Protein AF-A0A2N7IJP9-F1 (afdb_monomer_lite)

pLDDT: mean 76.79, std 20.96, range [36.56, 98.5]

Sequence (162 aa):
MKQINDKPLCDNPTHANSAHARFTDVSKRSYRKGIVRAALVCSLLTSMLVHADEIPENPKEYYGVDKTSGLIMAPGWEVVNGQCNACHTSLIVAQNSGTREQWRETIQWMVDTQGLWDLSDTWDPVLDYLSTYYQDKGIDMNKYRRKPIDSALMPPTPGAHK

InterPro domains:
  IPR036909 Cytochrome c-like domain superfamily [G3DSA:1.10.760.10] (74-134)
  IPR036909 Cytochrome c-like domain superfamily [SSF46626] (75-134)

Secondary structure (DSSP, 8-state):
------------------------------TTS-HHHHHHHHHHHHHHGGG-----S-------B-TTT--B-STTHHHHHHHHTTTS-THHHHH----HHHHHHHHHHIIIII-PPP-GGGHHHHHHHHHHHS------HHHHSPPPPPGGGSPPPTT---

Foldseek 3Di:
DDDDDDDDDDDDDDDDDDDDDDDDDDDPPDPPPCPVVVVVVVVVVVVVVPPPPDPPPPPPDQFDADPQQRAGPDPLRVLLCVQPPPPHHNVVLVVAAAALVVVLVVVVCCVVPVVRPDSVPCSVSNSVRSNVPRHDPDDPCVPPPDDDDDPVPDDDDPPPPD

Organism: NCBI:txid136468

Radius of gyration: 37.05 Å; chains: 1; bounding box: 72×91×91 Å

Structure (mmCIF, N/CA/C/O backbone):
data_AF-A0A2N7IJP9-F1
#
_entry.id   AF-A0A2N7IJP9-F1
#
loop_
_atom_site.group_PDB
_atom_site.id
_atom_site.type_symbol
_atom_site.label_atom_id
_atom_site.label_alt_id
_atom_site.label_comp_id
_atom_site.label_asym_id
_atom_site.label_entity_id
_atom_site.label_seq_id
_atom_site.pdbx_PDB_ins_code
_atom_site.Cartn_x
_atom_site.Cartn_y
_atom_site.Cartn_z
_atom_site.occupancy
_atom_site.B_iso_or_equiv
_atom_site.auth_seq_id
_atom_site.auth_comp_id
_atom_site.auth_asym_id
_atom_site.auth_atom_id
_atom_site.pdbx_PDB_model_num
ATOM 1 N N . MET A 1 1 ? 35.013 -17.562 50.083 1.00 45.47 1 MET A N 1
ATOM 2 C CA . MET A 1 1 ? 33.972 -16.595 50.507 1.00 45.47 1 MET A CA 1
ATOM 3 C C . MET A 1 1 ? 32.635 -17.337 50.483 1.00 45.47 1 MET A C 1
ATOM 5 O O . MET A 1 1 ? 32.254 -17.721 49.392 1.00 45.47 1 MET A O 1
ATOM 9 N N . LYS A 1 2 ? 32.010 -17.817 51.579 1.00 39.81 2 LYS A N 1
ATOM 10 C CA . LYS A 1 2 ? 31.449 -17.113 52.769 1.00 39.81 2 LYS A CA 1
ATOM 11 C C . LYS A 1 2 ? 30.562 -15.926 52.331 1.00 39.81 2 LYS A C 1
ATOM 13 O O . LYS A 1 2 ? 31.106 -15.073 51.646 1.00 39.81 2 LYS A O 1
ATOM 18 N N . GLN A 1 3 ? 29.267 -15.783 52.655 1.00 44.34 3 GLN A N 1
ATOM 19 C CA . GLN A 1 3 ? 28.335 -16.439 53.602 1.00 44.34 3 GLN A CA 1
ATOM 20 C C . GLN A 1 3 ? 26.893 -16.342 53.028 1.00 44.34 3 GLN A C 1
ATOM 22 O O . GLN A 1 3 ? 26.593 -15.366 52.350 1.00 44.34 3 GLN A O 1
ATOM 27 N N . ILE A 1 4 ? 26.053 -17.385 53.036 1.00 50.97 4 ILE A N 1
ATOM 28 C CA . ILE A 1 4 ? 25.000 -17.727 54.028 1.00 50.97 4 ILE A CA 1
ATOM 29 C C . ILE A 1 4 ? 24.544 -16.610 54.988 1.00 50.97 4 ILE A C 1
ATOM 31 O O . ILE A 1 4 ? 25.346 -16.058 55.729 1.00 50.97 4 ILE A O 1
ATOM 35 N N . ASN A 1 5 ? 23.237 -16.329 55.004 1.00 42.78 5 ASN A N 1
ATOM 36 C CA . ASN A 1 5 ? 22.556 -15.697 56.133 1.00 42.78 5 ASN A CA 1
ATOM 37 C C . ASN A 1 5 ? 21.471 -16.652 56.624 1.00 42.78 5 ASN A C 1
ATOM 39 O O . ASN A 1 5 ? 20.524 -16.975 55.904 1.00 42.78 5 ASN A O 1
ATOM 43 N N . ASP A 1 6 ? 21.683 -17.102 57.851 1.00 45.53 6 ASP A N 1
ATOM 44 C CA . ASP A 1 6 ? 20.861 -18.016 58.617 1.00 45.53 6 ASP A CA 1
ATOM 45 C C . ASP A 1 6 ? 19.619 -17.306 59.172 1.00 45.53 6 ASP A C 1
ATOM 47 O O . ASP A 1 6 ? 19.674 -16.145 59.587 1.00 45.53 6 ASP A O 1
ATOM 51 N N . LYS A 1 7 ? 18.501 -18.030 59.274 1.00 50.25 7 LYS A N 1
ATOM 52 C CA . LYS A 1 7 ? 17.449 -17.703 60.241 1.00 50.25 7 LYS A CA 1
ATOM 53 C C . LYS A 1 7 ? 17.036 -18.987 60.969 1.00 50.25 7 LYS A C 1
ATOM 55 O O . LYS A 1 7 ? 16.777 -19.983 60.293 1.00 50.25 7 LYS A O 1
ATOM 60 N N . PRO A 1 8 ? 17.027 -19.000 62.314 1.00 52.03 8 PRO A N 1
ATOM 61 C CA . PRO A 1 8 ? 16.907 -20.231 63.078 1.00 52.03 8 PRO A CA 1
ATOM 62 C C . PRO A 1 8 ? 15.466 -20.721 63.233 1.00 52.03 8 PRO A C 1
ATOM 64 O O . PRO A 1 8 ? 14.505 -19.955 63.309 1.00 52.03 8 PRO A O 1
ATOM 67 N N . LEU A 1 9 ? 15.415 -22.045 63.312 1.00 48.94 9 LEU A N 1
ATOM 68 C CA . LEU A 1 9 ? 14.340 -22.941 63.700 1.00 48.94 9 LEU A CA 1
ATOM 69 C C . LEU A 1 9 ? 14.020 -22.800 65.201 1.00 48.94 9 LEU A C 1
ATOM 71 O O . LEU A 1 9 ? 14.942 -22.738 66.013 1.00 48.94 9 LEU A O 1
ATOM 75 N N . CYS A 1 10 ? 12.739 -22.836 65.568 1.00 40.28 10 CYS A N 1
ATOM 76 C CA . CYS A 1 10 ? 12.304 -23.259 66.899 1.00 40.28 10 CYS A CA 1
ATOM 77 C C . CYS A 1 10 ? 11.077 -24.187 66.793 1.00 40.28 10 CYS A C 1
ATOM 79 O O . CYS A 1 10 ? 9.969 -23.772 66.473 1.00 40.28 10 CYS A O 1
ATOM 81 N N . ASP A 1 11 ? 11.375 -25.475 66.953 1.00 39.62 11 ASP A N 1
ATOM 82 C CA . ASP A 1 11 ? 10.740 -26.505 67.783 1.00 39.62 11 ASP A CA 1
ATOM 83 C C . ASP A 1 11 ? 9.209 -26.700 67.819 1.00 39.62 11 ASP A C 1
ATOM 85 O O . ASP A 1 11 ? 8.430 -25.891 68.318 1.00 39.62 11 ASP A O 1
ATOM 89 N N . ASN A 1 12 ? 8.828 -27.914 67.398 1.00 45.91 12 ASN A N 1
ATOM 90 C CA . ASN A 1 12 ? 7.611 -28.650 67.765 1.00 45.91 12 ASN A CA 1
ATOM 91 C C . ASN A 1 12 ? 7.613 -29.021 69.266 1.00 45.91 12 ASN A C 1
ATOM 93 O O . ASN A 1 12 ? 8.681 -29.232 69.843 1.00 45.91 12 ASN A O 1
ATOM 97 N N . PRO A 1 13 ? 6.434 -29.278 69.867 1.00 48.53 13 PRO A N 1
ATOM 98 C CA . PRO A 1 13 ? 6.107 -30.686 70.110 1.00 48.53 13 PRO A CA 1
ATOM 99 C C . PRO A 1 13 ? 4.635 -31.083 69.884 1.00 48.53 13 PRO A C 1
ATOM 101 O O . PRO A 1 13 ? 3.684 -30.331 70.071 1.00 48.53 13 PRO A O 1
ATOM 104 N N . THR A 1 14 ? 4.519 -32.352 69.501 1.00 46.50 14 THR A N 1
ATOM 105 C CA . THR A 1 14 ? 3.382 -33.285 69.463 1.00 46.50 14 THR A CA 1
ATOM 106 C C . THR A 1 14 ? 2.314 -33.132 70.550 1.00 46.50 14 THR A C 1
ATOM 108 O O . THR A 1 14 ? 2.675 -32.950 71.701 1.00 46.50 14 THR A O 1
ATOM 111 N N . HIS A 1 15 ? 1.045 -33.425 70.221 1.00 36.56 15 HIS A N 1
ATOM 112 C CA . HIS A 1 15 ? 0.240 -34.467 70.891 1.00 36.56 15 HIS A CA 1
ATOM 113 C C . HIS A 1 15 ? -0.997 -34.847 70.053 1.00 36.56 15 HIS A C 1
ATOM 115 O O . HIS A 1 15 ? -1.810 -34.010 69.672 1.00 36.56 15 HIS A O 1
ATOM 121 N N . ALA A 1 16 ? -1.110 -36.145 69.767 1.00 44.00 16 ALA A N 1
ATOM 122 C CA . ALA A 1 16 ? -2.281 -36.798 69.196 1.00 44.00 16 ALA A CA 1
ATOM 123 C C . ALA A 1 16 ? -3.473 -36.762 70.166 1.00 44.00 16 ALA A C 1
ATOM 125 O O . ALA A 1 16 ? -3.254 -36.754 71.374 1.00 44.00 16 ALA A O 1
ATOM 126 N N . ASN A 1 17 ? -4.705 -36.839 69.645 1.00 38.56 17 ASN A N 1
ATOM 127 C CA . ASN A 1 17 ? -5.741 -37.732 70.176 1.00 38.56 17 ASN A CA 1
ATOM 128 C C . ASN A 1 17 ? -6.939 -37.858 69.223 1.00 38.56 17 ASN A C 1
ATOM 130 O O . ASN A 1 17 ? -7.575 -36.883 68.832 1.00 38.56 17 ASN A O 1
ATOM 134 N N . SER A 1 18 ? -7.224 -39.113 68.884 1.00 47.59 18 SER A N 1
ATOM 135 C CA . SER A 1 18 ? -8.380 -39.595 68.138 1.00 47.59 18 SER A CA 1
ATOM 136 C C . SER A 1 18 ? -9.688 -39.346 68.889 1.00 47.59 18 SER A C 1
ATOM 138 O O . SER A 1 18 ? -9.801 -39.675 70.069 1.00 47.59 18 SER A O 1
ATOM 140 N N . ALA A 1 19 ? -10.717 -38.892 68.173 1.00 46.44 19 ALA A N 1
ATOM 141 C CA . ALA A 1 19 ? -12.105 -38.985 68.610 1.00 46.44 19 ALA A CA 1
ATOM 142 C C . ALA A 1 19 ? -12.935 -39.658 67.510 1.00 46.44 19 ALA A C 1
ATOM 144 O O . ALA A 1 19 ? -13.078 -39.161 66.395 1.00 46.44 19 ALA A O 1
ATOM 145 N N . HIS A 1 20 ? -13.444 -40.840 67.847 1.00 41.94 20 HIS A N 1
ATOM 146 C CA . HIS A 1 20 ? -14.329 -41.662 67.038 1.00 41.94 20 HIS A CA 1
ATOM 147 C C . HIS A 1 20 ? -15.674 -40.965 66.797 1.00 41.94 20 HIS A C 1
ATOM 149 O O . HIS A 1 20 ? -16.424 -40.738 67.745 1.00 41.94 20 HIS A O 1
ATOM 155 N N . ALA A 1 21 ? -16.045 -40.751 65.535 1.00 41.53 21 ALA A N 1
ATOM 156 C CA . ALA A 1 21 ? -17.442 -40.566 65.155 1.00 41.53 21 ALA A CA 1
ATOM 157 C C . ALA A 1 21 ? -17.964 -41.885 64.568 1.00 41.53 21 ALA A C 1
ATOM 159 O O . ALA A 1 21 ? -17.609 -42.280 63.458 1.00 41.53 21 ALA A O 1
ATOM 160 N N . ARG A 1 22 ? -18.784 -42.601 65.348 1.00 46.81 22 ARG A N 1
ATOM 161 C CA . ARG A 1 22 ? -19.572 -43.740 64.863 1.00 46.81 22 ARG A CA 1
ATOM 162 C C . ARG A 1 22 ? -20.617 -43.206 63.891 1.00 46.81 22 ARG A C 1
ATOM 164 O O . ARG A 1 22 ? -21.556 -42.540 64.316 1.00 46.81 22 ARG A O 1
ATOM 171 N N . PHE A 1 23 ? -20.469 -43.520 62.611 1.00 43.81 23 PHE A N 1
ATOM 172 C CA . PHE A 1 23 ? -21.540 -43.329 61.643 1.00 43.81 23 PHE A CA 1
ATOM 173 C C . PHE A 1 23 ? -22.462 -44.549 61.701 1.00 43.81 23 PHE A C 1
ATOM 175 O O . PHE A 1 23 ? -22.044 -45.678 61.448 1.00 43.81 23 PHE A O 1
ATOM 182 N N . THR A 1 24 ? -23.703 -44.324 62.117 1.00 45.56 24 THR A N 1
ATOM 183 C CA . THR A 1 24 ? -24.760 -45.334 62.131 1.00 45.56 24 THR A CA 1
ATOM 184 C C . THR A 1 24 ? -25.206 -45.638 60.704 1.00 45.56 24 THR A C 1
ATOM 186 O O . THR A 1 24 ? -25.532 -44.723 59.949 1.00 45.56 24 THR A O 1
ATOM 189 N N . ASP A 1 25 ? -25.231 -46.924 60.360 1.00 55.62 25 ASP A N 1
ATOM 190 C CA . ASP A 1 25 ? -25.787 -47.464 59.118 1.00 55.62 25 ASP A CA 1
ATOM 191 C C . ASP A 1 25 ? -27.295 -47.178 59.048 1.00 55.62 25 ASP A C 1
ATOM 193 O O . ASP A 1 25 ? -28.083 -47.708 59.833 1.00 55.62 25 ASP A O 1
ATOM 197 N N . VAL A 1 26 ? -27.701 -46.312 58.115 1.00 58.91 26 VAL A N 1
ATOM 198 C CA . VAL A 1 26 ? -29.108 -46.073 57.780 1.00 58.91 26 VAL A CA 1
ATOM 199 C C . VAL A 1 26 ? -29.405 -46.711 56.424 1.00 58.91 26 VAL A C 1
ATOM 201 O O . VAL A 1 26 ? -29.192 -46.133 55.365 1.00 58.91 26 VAL A O 1
ATOM 204 N N . SER A 1 27 ? -29.965 -47.919 56.508 1.00 54.41 27 SER A N 1
ATOM 205 C CA . SER A 1 27 ? -31.069 -48.433 55.689 1.00 54.41 27 SER A CA 1
ATOM 206 C C . SER A 1 27 ? -30.936 -48.330 54.160 1.00 54.41 27 SER A C 1
ATOM 208 O O . SER A 1 27 ? -31.480 -47.447 53.491 1.00 54.41 27 SER A O 1
ATOM 210 N N . LYS A 1 28 ? -30.352 -49.381 53.575 1.00 54.38 28 LYS A N 1
ATOM 211 C CA . LYS A 1 28 ? -30.556 -49.792 52.176 1.00 54.38 28 LYS A CA 1
ATOM 212 C C . LYS A 1 28 ? -32.005 -50.255 51.946 1.00 54.38 28 LYS A C 1
ATOM 214 O O . LYS A 1 28 ? -32.265 -51.453 51.853 1.00 54.38 28 LYS A O 1
ATOM 219 N N . ARG A 1 29 ? -32.983 -49.349 51.836 1.00 50.25 29 ARG A N 1
ATOM 220 C CA . ARG A 1 29 ? -34.355 -49.751 51.454 1.00 50.25 29 ARG A CA 1
ATOM 221 C C . ARG A 1 29 ? -35.150 -48.686 50.706 1.00 50.25 29 ARG A C 1
ATOM 223 O O . ARG A 1 29 ? -36.271 -48.388 51.086 1.00 50.25 29 ARG A O 1
ATOM 230 N N . SER A 1 30 ? -34.622 -48.130 49.612 1.00 48.72 30 SER A N 1
ATOM 231 C CA . SER A 1 30 ? -35.508 -47.463 48.631 1.00 48.72 30 SER A CA 1
ATOM 232 C C . SER A 1 30 ? -34.934 -47.271 47.218 1.00 48.72 30 SER A C 1
ATOM 234 O O . SER A 1 30 ? -35.369 -46.400 46.472 1.00 48.72 30 SER A O 1
ATOM 236 N N . TYR A 1 31 ? -33.979 -48.100 46.788 1.00 56.34 31 TYR A N 1
ATOM 237 C CA . TYR A 1 31 ? -33.357 -47.996 45.457 1.00 56.34 31 TYR A CA 1
ATOM 238 C C . TYR A 1 31 ? -34.030 -48.910 44.416 1.00 56.34 31 TYR A C 1
ATOM 240 O O . TYR A 1 31 ? -33.388 -49.758 43.812 1.00 56.34 31 TYR A O 1
ATOM 248 N N . ARG A 1 32 ? -35.354 -48.830 44.224 1.00 55.88 32 ARG A N 1
ATOM 249 C CA . ARG A 1 32 ? -36.013 -49.559 43.107 1.00 55.88 32 ARG A CA 1
ATOM 250 C C . ARG A 1 32 ? -37.037 -48.749 42.312 1.00 55.88 32 ARG A C 1
ATOM 252 O O . ARG A 1 32 ? -37.654 -49.299 41.411 1.00 55.88 32 ARG A O 1
ATOM 259 N N . LYS A 1 33 ? -37.211 -47.450 42.587 1.00 50.22 33 LYS A N 1
ATOM 260 C CA . LYS A 1 33 ? -38.211 -46.615 41.884 1.00 50.22 33 LYS A CA 1
ATOM 261 C C . LYS A 1 33 ? -37.652 -45.356 41.198 1.00 50.22 33 LYS A C 1
ATOM 263 O O . LYS A 1 33 ? -38.425 -44.580 40.653 1.00 50.22 33 LYS A O 1
ATOM 268 N N . GLY A 1 34 ? -36.328 -45.164 41.177 1.00 47.84 34 GLY A N 1
ATOM 269 C CA . GLY A 1 34 ? -35.680 -43.970 40.598 1.00 47.84 34 GLY A CA 1
ATOM 270 C C . GLY A 1 34 ? -34.965 -44.163 39.253 1.00 47.84 34 GLY A C 1
ATOM 271 O O . GLY A 1 34 ? -34.518 -43.182 38.666 1.00 47.84 34 GLY A O 1
ATOM 272 N N . ILE A 1 35 ? -34.851 -45.397 38.748 1.00 53.38 35 ILE A N 1
ATOM 273 C CA . ILE A 1 35 ? -33.913 -45.719 37.652 1.00 53.38 35 ILE A CA 1
ATOM 274 C C . ILE A 1 35 ? -34.324 -45.070 36.316 1.00 53.38 35 ILE A C 1
ATOM 276 O O . ILE A 1 35 ? -33.463 -44.635 35.560 1.00 53.38 35 ILE A O 1
ATOM 280 N N . VAL A 1 36 ? -35.623 -44.896 36.054 1.00 50.12 36 VAL A N 1
ATOM 281 C CA . VAL A 1 36 ? -36.092 -44.329 34.773 1.00 50.12 36 VAL A CA 1
ATOM 282 C C . VAL A 1 36 ? -35.959 -42.795 34.722 1.00 50.12 36 VAL A C 1
ATOM 284 O O . VAL A 1 36 ? -35.789 -42.225 33.650 1.00 50.12 36 VAL A O 1
ATOM 287 N N . ARG A 1 37 ? -35.973 -42.105 35.875 1.00 51.19 37 ARG A N 1
ATOM 288 C CA . ARG A 1 37 ? -35.831 -40.635 35.939 1.00 51.19 37 ARG A CA 1
ATOM 289 C C . ARG A 1 37 ? -34.377 -40.165 35.921 1.00 51.19 37 ARG A C 1
ATOM 291 O O . ARG A 1 37 ? -34.105 -39.099 35.386 1.00 51.19 37 ARG A O 1
ATOM 298 N N . ALA A 1 38 ? -33.451 -40.954 36.460 1.00 50.94 38 ALA A N 1
ATOM 299 C CA . ALA A 1 38 ? -32.029 -40.612 36.444 1.00 50.94 38 ALA A CA 1
ATOM 300 C C . ALA A 1 38 ? -31.407 -40.743 35.039 1.00 50.94 38 ALA A C 1
ATOM 302 O O . ALA A 1 38 ? -30.570 -39.926 34.669 1.00 50.94 38 ALA A O 1
ATOM 303 N N . ALA A 1 39 ? -31.861 -41.711 34.232 1.00 53.25 39 ALA A N 1
ATOM 304 C CA . ALA A 1 39 ? -31.343 -41.928 32.879 1.00 53.25 39 ALA A CA 1
ATOM 305 C C . ALA A 1 39 ? -31.632 -40.745 31.933 1.00 53.25 39 ALA A C 1
ATOM 307 O O . ALA A 1 39 ? -30.735 -40.298 31.230 1.00 53.25 39 ALA A O 1
ATOM 308 N N . LEU A 1 40 ? -32.842 -40.173 31.978 1.00 55.16 40 LEU A N 1
ATOM 309 C CA . LEU A 1 40 ? -33.214 -39.009 31.158 1.00 55.16 40 LEU A CA 1
ATOM 310 C C . LEU A 1 40 ? -32.454 -37.732 31.547 1.00 55.16 40 LEU A C 1
ATOM 312 O O . LEU A 1 40 ? -32.076 -36.951 30.677 1.00 55.16 40 LEU A O 1
ATOM 316 N N . VAL A 1 41 ? -32.193 -37.531 32.842 1.00 57.03 41 VAL A N 1
ATOM 317 C CA . VAL A 1 41 ? -31.432 -36.373 33.340 1.00 57.03 41 VAL A CA 1
ATOM 318 C C . VAL A 1 41 ? -29.949 -36.497 32.974 1.00 57.03 41 VAL A C 1
ATOM 320 O O . VAL A 1 41 ? -29.346 -35.510 32.564 1.00 57.03 41 VAL A O 1
ATOM 323 N N . CYS A 1 42 ? -29.374 -37.704 33.018 1.00 55.00 42 CYS A N 1
ATOM 324 C CA . CYS A 1 42 ? -28.009 -37.944 32.545 1.00 55.00 42 CYS A CA 1
ATOM 325 C C . CYS A 1 42 ? -27.867 -37.774 31.023 1.00 55.00 42 CYS A C 1
ATOM 327 O O . CYS A 1 42 ? -26.900 -37.155 30.597 1.00 55.00 42 CYS A O 1
ATOM 329 N N . SER A 1 43 ? -28.824 -38.240 30.210 1.00 56.97 43 SER A N 1
ATOM 330 C CA . SER A 1 43 ? -28.783 -38.071 28.744 1.00 56.97 43 SER A CA 1
ATOM 331 C C . SER A 1 43 ? -28.948 -36.613 28.284 1.00 56.97 43 SER A C 1
ATOM 333 O O . SER A 1 43 ? -28.366 -36.200 27.278 1.00 56.97 43 SER A O 1
ATOM 335 N N . LEU A 1 44 ? -29.715 -35.807 29.027 1.00 56.69 44 LEU A N 1
ATOM 336 C CA . LEU A 1 44 ? -29.843 -34.367 28.770 1.00 56.69 44 LEU A CA 1
ATOM 337 C C . LEU A 1 44 ? -28.588 -33.593 29.205 1.00 56.69 44 LEU A C 1
ATOM 339 O O . LEU A 1 44 ? -28.157 -32.685 28.497 1.00 56.69 44 LEU A O 1
ATOM 343 N N . LEU A 1 45 ? -27.949 -33.987 30.311 1.00 57.31 45 LEU A N 1
ATOM 344 C CA . LEU A 1 45 ? -26.691 -33.386 30.767 1.00 57.31 45 LEU A CA 1
ATOM 345 C C . LEU A 1 45 ? -25.504 -33.727 29.853 1.00 57.31 45 LEU A C 1
ATOM 347 O O . LEU A 1 45 ? -24.654 -32.869 29.630 1.00 57.31 45 LEU A O 1
ATOM 351 N N . THR A 1 46 ? -25.460 -34.923 29.255 1.00 56.59 46 THR A N 1
ATOM 352 C CA . THR A 1 46 ? -24.412 -35.266 28.276 1.00 56.59 46 THR A CA 1
ATOM 353 C C . THR A 1 46 ? -24.526 -34.470 26.976 1.00 56.59 46 THR A C 1
ATOM 355 O O . THR A 1 46 ? -23.510 -34.244 26.333 1.00 56.59 46 THR A O 1
ATOM 358 N N . SER A 1 47 ? -25.720 -33.994 26.599 1.00 54.66 47 SER A N 1
ATOM 359 C CA . SER A 1 47 ? -25.907 -33.187 25.376 1.00 54.66 47 SER A CA 1
ATOM 360 C C . SER A 1 47 ? -25.425 -31.734 25.525 1.00 54.66 47 SER A C 1
ATOM 362 O O . SER A 1 47 ? -25.053 -31.102 24.539 1.00 54.66 47 SER A O 1
ATOM 364 N N . MET A 1 48 ? -25.380 -31.204 26.754 1.00 54.38 48 MET A N 1
ATOM 365 C CA . MET A 1 48 ? -24.871 -29.853 27.046 1.00 54.38 48 MET A CA 1
ATOM 366 C C . MET A 1 48 ? -23.336 -29.768 27.025 1.00 54.38 48 MET A C 1
ATOM 368 O O . MET A 1 48 ? -22.799 -28.689 26.801 1.00 54.38 48 MET A O 1
ATOM 372 N N . LEU A 1 49 ? -22.619 -30.885 27.211 1.00 54.62 49 LEU A N 1
ATOM 373 C CA . LEU A 1 49 ? -21.148 -30.904 27.174 1.00 54.62 49 LEU A CA 1
ATOM 374 C C . LEU A 1 49 ? -20.552 -30.915 25.754 1.00 54.62 49 LEU A C 1
ATOM 376 O O . LEU A 1 49 ? -19.355 -30.696 25.617 1.00 54.62 49 LEU A O 1
ATOM 380 N N . VAL A 1 50 ? -21.347 -31.168 24.708 1.00 56.47 50 VAL A N 1
ATOM 381 C CA . VAL A 1 50 ? -20.830 -31.363 23.335 1.00 56.47 50 VAL A CA 1
ATOM 382 C C . VAL A 1 50 ? -20.701 -30.048 22.543 1.00 56.47 50 VAL A C 1
ATOM 384 O O . VAL A 1 50 ? -20.116 -30.046 21.471 1.00 56.47 50 VAL A O 1
ATOM 387 N N . HIS A 1 51 ? -21.172 -28.911 23.069 1.00 56.75 51 HIS A N 1
ATOM 388 C CA . HIS A 1 51 ? -21.130 -27.614 22.365 1.00 56.75 51 HIS A CA 1
ATOM 389 C C . HIS A 1 51 ? -20.107 -26.613 22.945 1.00 56.75 51 HIS A C 1
ATOM 391 O O . HIS A 1 51 ? -20.269 -25.409 22.773 1.00 56.75 51 HIS A O 1
ATOM 397 N N . ALA A 1 52 ? -19.082 -27.073 23.671 1.00 58.22 52 ALA A N 1
ATOM 398 C CA . ALA A 1 52 ? -18.087 -26.178 24.280 1.00 58.22 52 ALA A CA 1
ATOM 399 C C . ALA A 1 52 ? -16.902 -25.803 23.362 1.00 58.22 52 ALA A C 1
ATOM 401 O O . ALA A 1 52 ? -16.147 -24.905 23.723 1.00 58.22 52 ALA A O 1
ATOM 402 N N . ASP A 1 53 ? -16.757 -26.425 22.188 1.00 59.31 53 ASP A N 1
ATOM 403 C CA . ASP A 1 53 ? -15.626 -26.191 21.277 1.00 59.31 53 ASP A CA 1
ATOM 404 C C . ASP A 1 53 ? -16.063 -25.506 19.979 1.00 59.31 53 ASP A C 1
ATOM 406 O O . ASP A 1 53 ? -16.005 -26.100 18.914 1.00 59.31 53 ASP A O 1
ATOM 410 N N . GLU A 1 54 ? -16.466 -24.239 20.065 1.00 63.56 54 GLU A N 1
ATOM 411 C CA . GLU A 1 54 ? -16.295 -23.280 18.961 1.00 63.56 54 GLU A CA 1
ATOM 412 C C . GLU A 1 54 ? -15.952 -21.906 19.560 1.00 63.56 54 GLU A C 1
ATOM 414 O O . GLU A 1 54 ? -16.710 -20.938 19.485 1.00 63.56 54 GLU A O 1
ATOM 419 N N . ILE A 1 55 ? -14.799 -21.815 20.231 1.00 62.94 55 ILE A N 1
ATOM 420 C CA . ILE A 1 55 ? -14.145 -20.516 20.417 1.00 62.94 55 ILE A CA 1
ATOM 421 C C . ILE A 1 55 ? -13.652 -20.118 19.021 1.00 62.94 55 ILE A C 1
ATOM 423 O O . ILE A 1 55 ? -12.892 -20.895 18.443 1.00 62.94 55 ILE A O 1
ATOM 427 N N . PRO A 1 56 ? -14.050 -18.960 18.455 1.00 59.78 56 PRO A N 1
ATOM 428 C CA . PRO A 1 56 ? -13.508 -18.525 17.178 1.00 59.78 56 PRO A CA 1
ATOM 429 C C . PRO A 1 56 ? -11.986 -18.470 17.304 1.00 59.78 56 PRO A C 1
ATOM 431 O O . PRO A 1 56 ? -11.441 -17.702 18.096 1.00 59.78 56 PRO A O 1
ATOM 434 N N . GLU A 1 57 ? -11.311 -19.300 16.519 1.00 63.03 57 GLU A N 1
ATOM 435 C CA . GLU A 1 57 ? -9.861 -19.524 16.504 1.00 63.03 57 GLU A CA 1
ATOM 436 C C . GLU A 1 57 ? -9.037 -18.297 16.065 1.00 63.03 57 GLU A C 1
ATOM 438 O O . GLU A 1 57 ?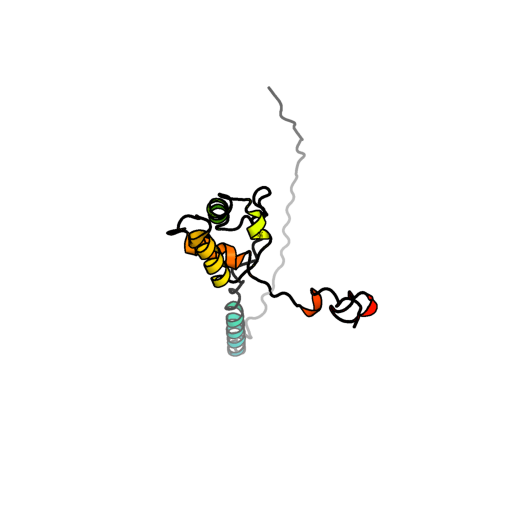 -7.824 -18.374 15.900 1.00 63.03 57 GLU A O 1
ATOM 443 N N . ASN A 1 58 ? -9.668 -17.127 15.952 1.00 57.75 58 ASN A N 1
ATOM 444 C CA . ASN A 1 58 ? -9.000 -15.864 15.684 1.00 57.75 58 ASN A CA 1
ATOM 445 C C . ASN A 1 58 ? -9.466 -14.769 16.664 1.00 57.75 58 ASN A C 1
ATOM 447 O O . ASN A 1 58 ? -10.305 -13.924 16.319 1.00 57.75 58 ASN A O 1
ATOM 451 N N . PRO A 1 59 ? -8.943 -14.747 17.907 1.00 62.56 59 PRO A N 1
ATOM 452 C CA . PRO A 1 59 ? -8.906 -13.512 18.679 1.00 62.56 59 PRO A CA 1
ATOM 453 C C . PRO A 1 59 ? -8.193 -12.477 17.810 1.00 62.56 59 PRO A C 1
ATOM 455 O O . PRO A 1 59 ? -7.069 -12.746 17.407 1.00 62.56 59 PRO A O 1
ATOM 458 N N . LYS A 1 60 ? -8.824 -11.329 17.507 1.00 64.31 60 LYS A N 1
ATOM 459 C CA . LYS A 1 60 ? -8.205 -10.277 16.679 1.00 64.31 60 LYS A CA 1
ATOM 460 C C . LYS A 1 60 ? -6.801 -9.968 17.193 1.00 64.31 60 LYS A C 1
ATOM 462 O O . LYS A 1 60 ? -6.652 -9.259 18.189 1.00 64.31 60 LYS A O 1
ATOM 467 N N . GLU A 1 61 ? -5.804 -10.524 16.517 1.00 79.94 61 GLU A N 1
ATOM 468 C CA . GLU A 1 61 ? -4.414 -10.391 16.906 1.00 79.94 61 GLU A CA 1
ATOM 469 C C . GLU A 1 61 ? -4.008 -8.932 16.689 1.00 79.94 61 GLU A C 1
ATOM 471 O O . GLU A 1 61 ? -4.271 -8.338 15.639 1.00 79.94 61 GLU A O 1
ATOM 476 N N . TYR A 1 62 ? -3.455 -8.309 17.728 1.00 86.44 62 TYR A N 1
ATOM 477 C CA . TYR A 1 62 ? -3.037 -6.917 17.663 1.00 86.44 62 TYR A CA 1
ATOM 478 C C . TYR A 1 62 ? -1.546 -6.854 17.355 1.00 86.44 62 TYR A C 1
ATOM 480 O O . TYR A 1 62 ? -0.710 -7.141 18.213 1.00 86.44 62 TYR A O 1
ATOM 488 N N . TYR A 1 63 ? -1.223 -6.438 16.136 1.00 95.31 63 TYR A N 1
ATOM 489 C CA . TYR A 1 63 ? 0.149 -6.222 15.701 1.00 95.31 63 TYR A CA 1
ATOM 490 C C . TYR A 1 63 ? 0.571 -4.768 15.919 1.00 95.31 63 TYR A C 1
ATOM 492 O O . TYR A 1 63 ? -0.231 -3.836 15.815 1.00 95.31 63 TYR A O 1
ATOM 500 N N . GLY A 1 64 ? 1.855 -4.565 16.213 1.00 97.25 64 GLY A N 1
ATOM 501 C CA . GLY A 1 64 ? 2.445 -3.228 16.247 1.00 97.25 64 GLY A CA 1
ATOM 502 C C . GLY A 1 64 ? 2.552 -2.610 14.850 1.00 97.25 64 GLY A C 1
ATOM 503 O O . GLY A 1 64 ? 2.349 -3.280 13.843 1.00 97.25 64 GLY A O 1
ATOM 504 N N . VAL A 1 65 ? 2.922 -1.333 14.788 1.00 97.00 65 VAL A N 1
ATOM 505 C CA . VAL A 1 65 ? 3.264 -0.643 13.535 1.00 97.00 65 VAL A CA 1
ATOM 506 C C . VAL A 1 65 ? 4.773 -0.437 13.493 1.00 97.00 65 VAL A C 1
ATOM 508 O O . VAL A 1 65 ? 5.353 0.048 14.470 1.00 97.00 65 VAL A O 1
ATOM 511 N N . ASP A 1 66 ? 5.408 -0.801 12.382 1.00 96.44 66 ASP A N 1
ATOM 512 C CA . ASP A 1 66 ? 6.819 -0.513 12.161 1.00 96.44 66 ASP A CA 1
ATOM 513 C C . ASP A 1 66 ? 7.015 0.999 12.004 1.00 96.44 66 ASP A C 1
ATOM 515 O O . ASP A 1 66 ? 6.352 1.662 11.207 1.00 96.44 66 ASP A O 1
ATOM 519 N N . LYS A 1 67 ? 7.940 1.566 12.779 1.00 94.50 67 LYS A N 1
ATOM 520 C CA . LYS A 1 67 ? 8.116 3.024 12.860 1.00 94.50 67 LYS A CA 1
ATOM 521 C C . LYS A 1 67 ? 8.724 3.621 11.595 1.00 94.50 67 LYS A C 1
ATOM 523 O O . LYS A 1 67 ? 8.555 4.815 11.364 1.00 94.50 67 LYS A O 1
ATOM 528 N N . THR A 1 68 ? 9.443 2.818 10.817 1.00 92.31 68 THR A N 1
ATOM 529 C CA . THR A 1 68 ? 10.122 3.277 9.603 1.00 92.31 68 THR A CA 1
ATOM 530 C C . THR A 1 68 ? 9.183 3.246 8.403 1.00 92.31 68 THR A C 1
ATOM 532 O O . THR A 1 68 ? 9.060 4.236 7.686 1.00 92.31 68 THR A O 1
ATOM 535 N N . SER A 1 69 ? 8.515 2.116 8.182 1.00 94.50 69 SER A N 1
ATOM 536 C CA . SER A 1 69 ? 7.626 1.901 7.036 1.00 94.50 69 SER A CA 1
ATOM 537 C C . SER A 1 69 ? 6.198 2.395 7.273 1.00 94.50 69 SER A C 1
ATOM 539 O O . SER A 1 69 ? 5.495 2.706 6.314 1.00 94.50 69 SER A O 1
ATOM 541 N N . GLY A 1 70 ? 5.755 2.462 8.533 1.00 95.19 70 GLY A N 1
ATOM 542 C CA . GLY A 1 70 ? 4.357 2.698 8.894 1.00 95.19 70 GLY A CA 1
ATOM 543 C C . GLY A 1 70 ? 3.435 1.506 8.626 1.00 95.19 70 GLY A C 1
ATOM 544 O O . GLY A 1 70 ? 2.215 1.654 8.722 1.00 95.19 70 GLY A O 1
ATOM 545 N N . LEU A 1 71 ? 3.993 0.337 8.293 1.00 97.12 71 LEU A N 1
ATOM 546 C CA . LEU A 1 71 ? 3.230 -0.879 8.037 1.00 97.12 71 LEU A CA 1
ATOM 547 C C . LEU A 1 71 ? 2.877 -1.614 9.336 1.00 97.12 71 LEU A C 1
ATOM 549 O O . LEU A 1 71 ? 3.641 -1.606 10.302 1.00 97.12 71 LEU A O 1
ATOM 553 N N . ILE A 1 72 ? 1.715 -2.266 9.367 1.00 97.62 72 ILE A N 1
ATOM 554 C CA . ILE A 1 72 ? 1.307 -3.139 10.474 1.00 97.62 72 ILE A CA 1
ATOM 555 C C . ILE A 1 72 ? 2.191 -4.394 10.440 1.00 97.62 72 ILE A C 1
ATOM 557 O O . ILE A 1 72 ? 2.208 -5.099 9.437 1.00 97.62 72 ILE A O 1
ATOM 561 N N . MET A 1 73 ? 2.909 -4.704 11.518 1.00 97.38 73 MET A N 1
ATOM 562 C CA . MET A 1 73 ? 3.847 -5.837 11.612 1.00 97.38 73 MET A CA 1
ATOM 563 C C . MET A 1 73 ? 3.125 -7.187 11.788 1.00 97.38 73 MET A C 1
ATOM 565 O O . MET A 1 73 ? 3.354 -7.911 12.755 1.00 97.38 73 MET A O 1
ATOM 569 N N . ALA A 1 74 ? 2.196 -7.480 10.883 1.0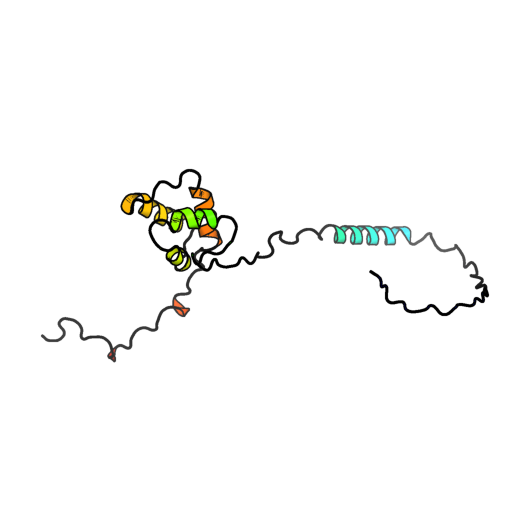0 97.06 74 ALA A N 1
ATOM 570 C CA . ALA A 1 74 ? 1.414 -8.708 10.809 1.00 97.06 74 ALA A CA 1
ATOM 571 C C . ALA A 1 74 ? 2.003 -9.682 9.773 1.00 97.06 74 ALA A C 1
ATOM 573 O O . ALA A 1 74 ? 2.759 -9.235 8.910 1.00 97.06 74 ALA A O 1
ATOM 574 N N . PRO A 1 75 ? 1.663 -10.985 9.792 1.00 96.75 75 PRO A N 1
ATOM 575 C CA . PRO A 1 75 ? 2.190 -11.951 8.828 1.00 96.75 75 PRO A CA 1
ATOM 576 C C . PRO A 1 75 ? 2.123 -11.450 7.376 1.00 96.75 75 PRO A C 1
ATOM 578 O O . PRO A 1 75 ? 1.058 -11.071 6.894 1.00 96.75 75 PRO A O 1
ATOM 581 N N . GLY A 1 76 ? 3.273 -11.427 6.692 1.00 95.94 76 GLY A N 1
ATOM 582 C CA . GLY A 1 76 ? 3.414 -10.933 5.314 1.00 95.94 76 GLY A CA 1
ATOM 583 C C . GLY A 1 76 ? 3.934 -9.494 5.182 1.00 95.94 76 GLY A C 1
ATOM 584 O O . GLY A 1 76 ? 4.292 -9.084 4.074 1.00 95.94 76 GLY A O 1
ATOM 585 N N . TRP A 1 77 ? 4.045 -8.735 6.279 1.00 97.38 77 TRP A N 1
ATOM 586 C CA . TRP A 1 77 ? 4.461 -7.330 6.222 1.00 97.38 77 TRP A CA 1
ATOM 587 C C . TRP A 1 77 ? 5.881 -7.128 5.685 1.00 97.38 77 TRP A C 1
ATOM 589 O O . TRP A 1 77 ? 6.107 -6.158 4.966 1.00 97.38 77 TRP A O 1
ATOM 599 N N . GLU A 1 78 ? 6.838 -8.017 5.978 1.00 97.12 78 GLU A N 1
ATOM 600 C CA . GLU A 1 78 ? 8.215 -7.878 5.488 1.00 97.12 78 GLU A CA 1
ATOM 601 C C . GLU A 1 78 ? 8.286 -7.984 3.964 1.00 97.12 78 GLU A C 1
ATOM 603 O O . GLU A 1 78 ? 9.047 -7.252 3.331 1.00 97.12 78 GLU A O 1
ATOM 608 N N . VAL A 1 79 ? 7.467 -8.865 3.375 1.00 97.31 79 VAL A N 1
ATOM 609 C CA . VAL A 1 79 ? 7.373 -9.023 1.919 1.00 97.31 79 VAL A CA 1
ATOM 610 C C . VAL A 1 79 ? 6.867 -7.721 1.315 1.00 97.31 79 VAL A C 1
ATOM 612 O O . VAL A 1 79 ? 7.531 -7.151 0.455 1.00 97.31 79 VAL A O 1
ATOM 615 N N . VAL A 1 80 ? 5.750 -7.191 1.820 1.00 97.50 80 VAL A N 1
ATOM 616 C CA . VAL A 1 80 ? 5.186 -5.919 1.346 1.00 97.50 80 VAL A CA 1
ATOM 617 C C . VAL A 1 80 ? 6.160 -4.763 1.548 1.00 97.50 80 VAL A C 1
ATOM 619 O O . VAL A 1 80 ? 6.342 -3.952 0.645 1.00 97.50 80 VAL A O 1
ATOM 622 N N . ASN A 1 81 ? 6.850 -4.704 2.687 1.00 96.69 81 ASN A N 1
ATOM 623 C CA . ASN A 1 81 ? 7.854 -3.678 2.936 1.00 96.69 81 ASN A CA 1
ATOM 624 C C . ASN A 1 81 ? 9.014 -3.762 1.929 1.00 96.69 81 ASN A C 1
ATOM 626 O O . ASN A 1 81 ? 9.467 -2.735 1.437 1.00 96.69 81 ASN A O 1
ATOM 630 N N . GLY A 1 82 ? 9.473 -4.966 1.580 1.00 95.06 82 GLY A N 1
ATOM 631 C CA . GLY A 1 82 ? 10.516 -5.161 0.570 1.00 95.06 82 GLY A CA 1
ATOM 632 C C . GLY A 1 82 ? 10.089 -4.738 -0.839 1.00 95.06 82 GLY A C 1
ATOM 633 O O . GLY A 1 82 ? 10.874 -4.109 -1.544 1.00 95.06 82 GLY A O 1
ATOM 634 N N . GLN A 1 83 ? 8.846 -5.038 -1.233 1.00 95.25 83 GLN A N 1
ATOM 635 C CA . GLN A 1 83 ? 8.318 -4.689 -2.559 1.00 95.25 83 GLN A CA 1
ATOM 636 C C . GLN A 1 83 ? 7.992 -3.190 -2.678 1.00 95.25 83 GLN A C 1
ATOM 638 O O . GLN A 1 83 ? 8.341 -2.542 -3.662 1.00 95.25 83 GLN A O 1
ATOM 643 N N . CYS A 1 84 ? 7.330 -2.616 -1.671 1.00 94.56 84 CYS A N 1
ATOM 644 C CA . CYS A 1 84 ? 6.731 -1.283 -1.762 1.00 94.56 84 CYS A CA 1
ATOM 645 C C . CYS A 1 84 ? 7.643 -0.143 -1.282 1.00 94.56 84 CYS A C 1
ATOM 647 O O . CYS A 1 84 ? 7.381 1.009 -1.623 1.00 94.56 84 CYS A O 1
ATOM 649 N N . ASN A 1 85 ? 8.707 -0.430 -0.521 1.00 94.06 85 ASN A N 1
ATOM 650 C CA . ASN A 1 85 ? 9.641 0.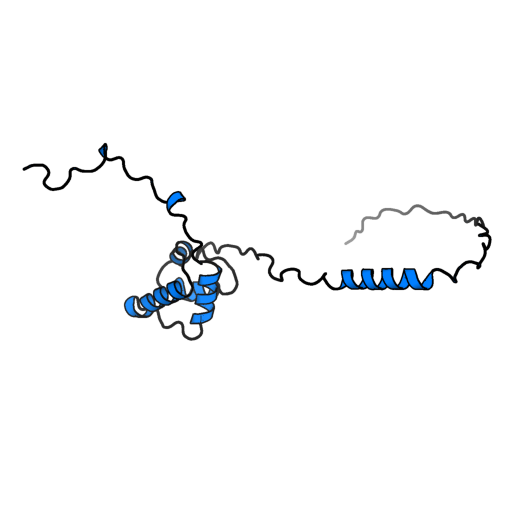593 -0.025 1.00 94.06 85 ASN A CA 1
ATOM 651 C C . ASN A 1 85 ? 10.812 0.876 -0.986 1.00 94.06 85 ASN A C 1
ATOM 653 O O . ASN A 1 85 ? 11.703 1.665 -0.677 1.00 94.06 85 ASN A O 1
ATOM 657 N N . ALA A 1 86 ? 10.866 0.192 -2.130 1.00 89.81 86 ALA A N 1
ATOM 658 C CA . ALA A 1 86 ? 12.022 0.235 -3.020 1.00 89.81 86 ALA A CA 1
ATOM 659 C C . ALA A 1 86 ? 12.152 1.537 -3.825 1.00 89.81 86 ALA A C 1
ATOM 661 O O . ALA A 1 86 ? 13.262 1.928 -4.185 1.00 89.81 86 ALA A O 1
ATOM 662 N N . CYS A 1 87 ? 11.034 2.210 -4.107 1.00 92.00 87 CYS A N 1
ATOM 663 C CA . CYS A 1 87 ? 11.008 3.415 -4.945 1.00 92.00 87 CYS A CA 1
ATOM 664 C C . CYS A 1 87 ? 10.633 4.682 -4.160 1.00 92.00 87 CYS A C 1
ATOM 666 O O . CYS A 1 87 ? 11.070 5.779 -4.500 1.00 92.00 87 CYS A O 1
ATOM 668 N N . HIS A 1 88 ? 9.840 4.543 -3.099 1.00 92.25 88 HIS A N 1
ATOM 669 C CA . HIS A 1 88 ? 9.449 5.609 -2.179 1.00 92.25 88 HIS A CA 1
ATOM 670 C C . HIS A 1 88 ? 9.009 4.991 -0.849 1.00 92.25 88 HIS A C 1
ATOM 672 O O . HIS A 1 88 ? 8.880 3.779 -0.728 1.00 92.25 88 HIS A O 1
ATOM 678 N N . THR A 1 89 ? 8.731 5.826 0.149 1.00 92.56 89 THR A N 1
ATOM 679 C CA . THR A 1 89 ? 8.271 5.359 1.462 1.00 92.56 89 THR A CA 1
ATOM 680 C C . THR A 1 89 ? 6.999 4.505 1.380 1.00 92.56 89 THR A C 1
ATOM 682 O O . THR A 1 89 ? 6.035 4.864 0.698 1.00 92.56 89 THR A O 1
ATOM 685 N N . SER A 1 90 ? 6.963 3.421 2.159 1.00 93.50 90 SER A N 1
ATOM 686 C CA . SER A 1 90 ? 5.773 2.581 2.362 1.00 93.50 90 SER A CA 1
ATOM 687 C C . SER A 1 90 ? 4.633 3.281 3.110 1.00 93.50 90 SER A C 1
ATOM 689 O O . SER A 1 90 ? 3.530 2.743 3.168 1.00 93.50 90 SER A O 1
ATOM 691 N N . LEU A 1 91 ? 4.839 4.498 3.634 1.00 93.62 91 LEU A N 1
ATOM 692 C CA . LEU A 1 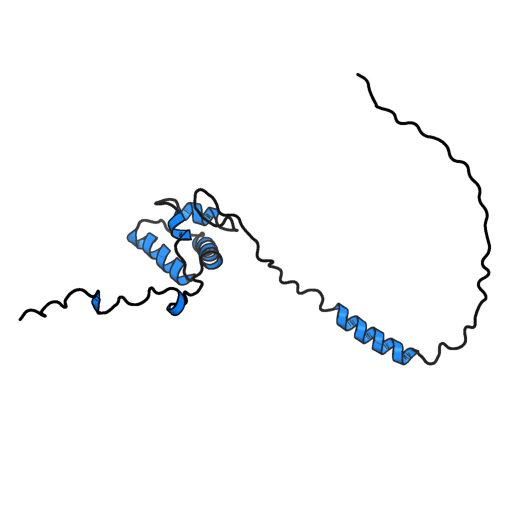91 ? 3.774 5.271 4.284 1.00 93.62 91 LEU A CA 1
ATOM 693 C C . LEU A 1 91 ? 2.577 5.518 3.360 1.00 93.62 91 LEU A C 1
ATOM 695 O O . LEU A 1 91 ? 1.455 5.645 3.845 1.00 93.62 91 LEU A O 1
ATOM 699 N N . ILE A 1 92 ? 2.795 5.552 2.040 1.00 94.06 92 ILE A N 1
ATOM 700 C CA . ILE A 1 92 ? 1.704 5.670 1.070 1.00 94.06 92 ILE A CA 1
ATOM 701 C C . ILE A 1 92 ? 0.743 4.479 1.145 1.00 94.06 92 ILE A C 1
ATOM 703 O O . ILE A 1 92 ? -0.457 4.666 0.984 1.00 94.06 92 ILE A O 1
ATOM 707 N N . VAL A 1 93 ? 1.225 3.275 1.465 1.00 95.81 93 VAL A N 1
ATOM 708 C CA . VAL A 1 93 ? 0.364 2.098 1.650 1.00 95.81 93 VAL A CA 1
ATOM 709 C C . VAL A 1 93 ? -0.572 2.332 2.831 1.00 95.81 93 VAL A C 1
ATOM 711 O O . VAL A 1 93 ? -1.778 2.163 2.702 1.00 95.81 93 VAL A O 1
ATOM 714 N N . ALA A 1 94 ? -0.040 2.830 3.952 1.00 92.44 94 ALA A N 1
ATOM 715 C CA . ALA A 1 94 ? -0.822 3.082 5.160 1.00 92.44 94 ALA A CA 1
ATOM 716 C C . ALA A 1 94 ? -1.855 4.215 5.028 1.00 92.44 94 ALA A C 1
ATOM 718 O O . ALA A 1 94 ? -2.787 4.300 5.828 1.00 92.44 94 ALA A O 1
ATOM 719 N N . GLN A 1 95 ? -1.692 5.092 4.037 1.00 92.00 95 GLN A N 1
ATOM 720 C CA . GLN A 1 95 ? -2.622 6.185 3.738 1.00 92.00 95 GLN A CA 1
ATOM 721 C C . GLN A 1 95 ? -3.760 5.768 2.805 1.00 92.00 95 GLN A C 1
ATOM 723 O O . GLN A 1 95 ? -4.731 6.511 2.666 1.00 92.00 95 GLN A O 1
ATOM 728 N N . ASN A 1 96 ? -3.632 4.612 2.159 1.00 94.56 96 ASN A N 1
ATOM 729 C CA . ASN A 1 96 ? -4.576 4.127 1.172 1.00 94.56 96 ASN A CA 1
ATOM 730 C C . ASN A 1 96 ? -5.281 2.867 1.670 1.00 94.56 96 ASN A C 1
ATOM 732 O O . ASN A 1 96 ? -4.866 2.203 2.620 1.00 94.56 96 ASN A O 1
ATOM 736 N N . SER A 1 97 ? -6.392 2.559 1.020 1.00 95.19 97 SER A N 1
ATOM 737 C CA . SER A 1 97 ? -7.166 1.360 1.282 1.00 95.19 97 SER A CA 1
ATOM 738 C C . SER A 1 97 ? -7.838 0.899 0.003 1.00 95.19 97 SER A C 1
ATOM 740 O O . SER A 1 97 ? -8.205 1.734 -0.824 1.00 95.19 97 SER A O 1
ATOM 742 N N . GLY A 1 98 ? -8.054 -0.402 -0.136 1.00 95.06 98 GLY A N 1
ATOM 743 C CA . GLY A 1 98 ? -8.737 -0.954 -1.300 1.00 95.06 98 GLY A CA 1
ATOM 744 C C . GLY A 1 98 ? -9.123 -2.413 -1.118 1.00 95.06 98 GLY A C 1
ATOM 745 O O . GLY A 1 98 ? -8.635 -3.094 -0.217 1.00 95.06 98 GLY A O 1
ATOM 746 N N . THR A 1 99 ? -10.017 -2.906 -1.970 1.00 96.56 99 THR A N 1
ATOM 747 C CA . THR A 1 99 ? -10.258 -4.347 -2.103 1.00 96.56 99 THR A CA 1
ATOM 748 C C . THR A 1 99 ? -9.018 -5.040 -2.667 1.00 96.56 99 THR A C 1
ATOM 750 O O . THR A 1 99 ? -8.098 -4.395 -3.176 1.00 96.56 99 THR A O 1
ATOM 753 N N . ARG A 1 100 ? -8.988 -6.376 -2.615 1.00 97.62 100 ARG A N 1
ATOM 754 C CA . ARG A 1 100 ? -7.907 -7.162 -3.225 1.00 97.62 100 ARG A CA 1
ATOM 755 C C . ARG A 1 100 ? -7.719 -6.812 -4.705 1.00 97.62 100 ARG A C 1
ATOM 757 O O . ARG A 1 100 ? -6.591 -6.669 -5.165 1.00 97.62 100 ARG A O 1
ATOM 764 N N . GLU A 1 101 ? -8.817 -6.660 -5.435 1.00 97.94 101 GLU A N 1
ATOM 765 C CA . GLU A 1 101 ? -8.833 -6.340 -6.863 1.00 97.94 101 GLU A CA 1
ATOM 766 C C . GLU A 1 101 ? -8.286 -4.934 -7.112 1.00 97.94 101 GLU A C 1
ATOM 768 O O . GLU A 1 101 ? -7.423 -4.762 -7.965 1.00 97.94 101 GLU A O 1
ATOM 773 N N . GLN A 1 102 ? -8.697 -3.950 -6.307 1.00 97.62 102 GLN A N 1
ATOM 774 C CA . GLN A 1 102 ? -8.185 -2.580 -6.406 1.00 97.62 102 GLN A CA 1
ATOM 775 C C . GLN A 1 102 ? -6.679 -2.509 -6.115 1.00 97.62 102 GLN A C 1
ATOM 777 O O . GLN A 1 102 ? -5.939 -1.808 -6.809 1.00 97.62 102 GLN A O 1
ATOM 782 N N . TRP A 1 103 ? -6.194 -3.262 -5.121 1.00 98.06 103 TRP A N 1
ATOM 783 C CA . TRP A 1 103 ? -4.760 -3.378 -4.854 1.00 98.06 103 TRP A CA 1
ATOM 784 C C . TRP A 1 103 ? -4.014 -4.050 -6.008 1.00 98.06 103 TRP A C 1
ATOM 786 O O . TRP A 1 103 ? -2.953 -3.570 -6.402 1.00 98.06 103 TRP A O 1
ATOM 796 N N . ARG A 1 104 ? -4.580 -5.111 -6.596 1.00 98.50 104 ARG A N 1
ATOM 797 C CA . ARG A 1 104 ? -4.013 -5.771 -7.780 1.00 98.50 104 ARG A CA 1
ATOM 798 C C . ARG A 1 104 ? -3.890 -4.801 -8.948 1.00 98.50 104 ARG A C 1
ATOM 800 O O . ARG A 1 104 ? -2.817 -4.714 -9.530 1.00 98.50 104 ARG A O 1
ATOM 807 N N . GLU A 1 105 ? -4.952 -4.069 -9.270 1.00 98.44 105 GLU A N 1
ATOM 808 C CA . GLU A 1 105 ? -4.950 -3.066 -10.342 1.00 98.44 105 GLU A CA 1
ATOM 809 C C . GLU A 1 105 ? -3.902 -1.978 -10.090 1.00 98.44 105 GLU A C 1
ATOM 811 O O . GLU A 1 105 ? -3.157 -1.604 -10.994 1.00 98.44 105 GLU A O 1
ATOM 816 N N . THR A 1 106 ? -3.796 -1.520 -8.842 1.00 97.06 106 THR A N 1
ATOM 817 C CA . THR A 1 106 ? -2.816 -0.507 -8.436 1.00 97.06 106 THR A CA 1
ATOM 818 C C . THR A 1 106 ? -1.380 -0.995 -8.634 1.00 97.06 106 THR A C 1
ATOM 820 O O . THR A 1 106 ? -0.568 -0.288 -9.228 1.00 97.06 106 THR A O 1
ATOM 823 N N . ILE A 1 107 ? -1.056 -2.207 -8.173 1.00 97.62 107 ILE A N 1
ATOM 824 C CA . ILE A 1 107 ? 0.285 -2.787 -8.334 1.00 97.62 107 ILE A CA 1
ATOM 825 C C . ILE A 1 107 ? 0.567 -3.070 -9.811 1.00 97.62 107 ILE A C 1
ATOM 827 O O . ILE A 1 107 ? 1.653 -2.756 -10.288 1.00 97.62 107 ILE A O 1
ATOM 831 N N . GLN A 1 108 ? -0.409 -3.592 -10.561 1.00 98.38 108 GLN A N 1
ATOM 832 C CA . GLN A 1 108 ? -0.253 -3.831 -11.996 1.00 98.38 108 GLN A CA 1
ATOM 833 C C . GLN A 1 108 ? 0.064 -2.532 -12.742 1.00 98.38 108 GLN A C 1
ATOM 835 O O . GLN A 1 108 ? 0.983 -2.496 -13.551 1.00 98.38 108 GLN A O 1
ATOM 840 N N . TRP A 1 109 ? -0.617 -1.434 -12.411 1.00 97.75 109 TRP A N 1
ATOM 841 C CA . TRP A 1 109 ? -0.298 -0.124 -12.972 1.00 97.75 109 TRP A CA 1
ATOM 842 C C . TRP A 1 109 ? 1.140 0.320 -12.650 1.00 97.75 109 TRP A C 1
ATOM 844 O O . TRP A 1 109 ? 1.806 0.901 -13.511 1.00 97.75 109 TRP A O 1
ATOM 854 N N . MET A 1 110 ? 1.656 0.027 -11.450 1.00 96.81 110 MET A N 1
ATOM 855 C CA . MET A 1 110 ? 3.057 0.304 -11.101 1.00 96.81 110 MET A CA 1
ATOM 856 C C . MET A 1 110 ? 4.034 -0.539 -11.924 1.00 96.81 110 MET A C 1
ATOM 858 O O . MET A 1 110 ? 5.060 -0.017 -12.363 1.00 96.81 110 MET A O 1
ATOM 862 N N . VAL A 1 111 ? 3.704 -1.809 -12.169 1.00 97.31 111 VAL A N 1
ATOM 863 C CA . VAL A 1 111 ? 4.495 -2.693 -13.036 1.00 97.31 111 VAL A CA 1
ATOM 864 C C . VAL A 1 111 ? 4.521 -2.155 -14.466 1.00 97.31 111 VAL A C 1
ATOM 866 O O . VAL A 1 111 ? 5.590 -1.961 -15.040 1.00 97.31 111 VAL A O 1
ATOM 869 N N . ASP A 1 112 ? 3.355 -1.813 -15.010 1.00 98.00 112 ASP A N 1
ATOM 870 C CA . ASP A 1 112 ? 3.207 -1.400 -16.407 1.00 98.00 112 ASP A CA 1
ATOM 871 C C . ASP A 1 112 ? 3.809 -0.017 -16.692 1.00 98.00 112 ASP A C 1
ATOM 873 O O . ASP A 1 112 ? 4.269 0.247 -17.804 1.00 98.00 112 ASP A O 1
ATOM 877 N N . THR A 1 113 ? 3.767 0.895 -15.711 1.00 97.31 113 THR A N 1
ATOM 878 C CA . THR A 1 113 ? 4.034 2.323 -15.960 1.00 97.31 113 THR A CA 1
ATOM 879 C C . THR A 1 113 ? 5.123 2.940 -15.091 1.00 97.31 113 THR A C 1
ATOM 881 O O . THR A 1 113 ? 5.766 3.891 -15.532 1.00 97.31 113 THR A O 1
ATOM 884 N N . GLN A 1 114 ? 5.338 2.432 -13.874 1.00 95.12 114 GLN A N 1
ATOM 885 C CA . GLN A 1 114 ? 6.271 3.022 -12.904 1.00 95.12 114 GLN A CA 1
ATOM 886 C C . GLN A 1 114 ? 7.594 2.250 -12.804 1.00 95.12 114 GLN A C 1
ATOM 888 O O . GLN A 1 114 ? 8.511 2.693 -12.115 1.00 95.12 114 GLN A O 1
ATOM 893 N N . GLY A 1 115 ? 7.717 1.121 -13.509 1.00 94.69 115 GLY A N 1
ATOM 894 C CA . GLY A 1 115 ? 8.929 0.304 -13.520 1.00 94.69 115 GLY A CA 1
ATOM 895 C C . GLY A 1 115 ? 9.081 -0.592 -12.291 1.00 94.69 115 GLY A C 1
ATOM 896 O O . GLY A 1 115 ? 10.198 -1.018 -11.994 1.00 94.69 115 GLY A O 1
ATOM 897 N N . LEU A 1 116 ? 7.986 -0.881 -11.579 1.00 95.69 116 LEU A N 1
ATOM 898 C CA . LEU A 1 116 ? 7.988 -1.944 -10.579 1.00 95.69 116 LEU A CA 1
ATOM 899 C C . LEU A 1 116 ? 8.228 -3.279 -11.296 1.00 95.69 116 LEU A C 1
ATOM 901 O O . LEU A 1 116 ? 7.667 -3.542 -12.358 1.00 95.69 116 LEU A O 1
ATOM 905 N N . TRP A 1 117 ? 9.093 -4.117 -10.744 1.00 96.25 117 TRP A N 1
ATOM 906 C CA . TRP A 1 117 ? 9.297 -5.456 -11.288 1.00 96.25 117 TRP A CA 1
ATOM 907 C C . TRP A 1 117 ? 8.053 -6.324 -11.063 1.00 96.25 117 TRP A C 1
ATOM 909 O O . TRP A 1 117 ? 7.234 -6.044 -10.190 1.00 96.25 117 TRP A O 1
ATOM 919 N N . ASP A 1 118 ? 7.921 -7.403 -11.831 1.00 96.75 118 ASP A N 1
ATOM 920 C CA . ASP A 1 118 ? 6.878 -8.392 -11.570 1.00 96.75 118 ASP A CA 1
ATOM 921 C C . ASP A 1 118 ? 7.089 -9.052 -10.198 1.00 96.75 118 ASP A C 1
ATOM 923 O O . ASP A 1 118 ? 8.190 -9.498 -9.874 1.00 96.75 118 ASP A O 1
ATOM 927 N N . LEU A 1 119 ? 6.026 -9.133 -9.396 1.00 96.88 119 LEU A N 1
ATOM 928 C CA . LEU A 1 119 ? 6.083 -9.679 -8.037 1.00 96.88 119 LEU A CA 1
ATOM 929 C C . LEU A 1 119 ? 6.260 -11.207 -8.024 1.00 96.88 119 LEU A C 1
ATOM 931 O O . LEU A 1 119 ? 6.535 -11.770 -6.960 1.00 96.88 119 LEU A O 1
ATOM 935 N N . SER A 1 120 ? 6.117 -11.883 -9.169 1.00 96.56 120 SER A N 1
ATOM 936 C CA . SER A 1 120 ? 6.272 -13.334 -9.311 1.00 96.56 120 SER A CA 1
ATOM 937 C C . SER A 1 120 ? 5.471 -14.087 -8.234 1.00 96.56 120 SER A C 1
ATOM 939 O O . SER A 1 120 ? 4.298 -13.789 -8.011 1.00 96.56 120 SER A O 1
ATOM 941 N N . ASP A 1 121 ? 6.078 -15.013 -7.493 1.00 97.50 121 ASP A N 1
ATOM 942 C CA . ASP A 1 121 ? 5.368 -15.807 -6.480 1.00 97.50 121 ASP A CA 1
ATOM 943 C C . ASP A 1 121 ? 4.903 -14.986 -5.255 1.00 97.50 121 ASP A C 1
ATOM 945 O O . ASP A 1 121 ? 4.207 -15.506 -4.384 1.00 97.50 121 ASP A O 1
ATOM 949 N N . THR A 1 122 ? 5.258 -13.695 -5.165 1.00 97.69 122 THR A N 1
ATOM 950 C CA . THR A 1 122 ? 4.845 -12.815 -4.057 1.00 97.69 122 THR A CA 1
ATOM 951 C C . THR A 1 122 ? 3.537 -12.066 -4.305 1.00 97.69 122 THR A C 1
ATOM 953 O O . THR A 1 122 ? 3.048 -11.411 -3.385 1.00 97.69 122 THR A O 1
ATOM 956 N N . TRP A 1 123 ? 2.920 -12.200 -5.487 1.00 98.25 123 TRP A N 1
ATOM 957 C CA . TRP A 1 123 ? 1.634 -11.563 -5.797 1.00 98.25 123 TRP A CA 1
ATOM 958 C C . TRP A 1 123 ? 0.553 -11.869 -4.755 1.00 98.25 123 TRP A C 1
ATOM 960 O O . TRP A 1 123 ? -0.040 -10.948 -4.195 1.00 98.25 123 TRP A O 1
ATOM 970 N N . ASP A 1 124 ? 0.299 -13.146 -4.471 1.00 98.38 124 ASP A N 1
ATOM 971 C CA . ASP A 1 124 ? -0.779 -13.521 -3.554 1.00 98.38 124 ASP A CA 1
ATOM 972 C C . ASP A 1 124 ? -0.498 -13.141 -2.094 1.00 98.38 124 ASP A C 1
ATOM 974 O O . ASP A 1 124 ? -1.367 -12.495 -1.508 1.00 98.38 124 ASP A O 1
ATOM 978 N N . PRO A 1 125 ? 0.695 -13.403 -1.520 1.00 98.12 125 PRO A N 1
ATOM 979 C CA . PRO A 1 125 ? 1.031 -12.947 -0.170 1.00 98.12 125 PRO A CA 1
ATOM 980 C C . PRO A 1 125 ? 0.931 -11.426 0.013 1.00 98.12 125 PRO A C 1
ATOM 982 O O . PRO A 1 125 ? 0.450 -10.955 1.045 1.00 98.12 125 PRO A O 1
ATOM 985 N N . VAL A 1 126 ? 1.360 -10.645 -0.987 1.00 98.25 126 VAL A N 1
ATOM 986 C CA . VAL A 1 126 ? 1.251 -9.178 -0.957 1.00 98.25 126 VAL A CA 1
ATOM 987 C C . VAL A 1 126 ? -0.215 -8.756 -0.950 1.00 98.25 126 VAL A C 1
ATOM 989 O O . VAL A 1 126 ? -0.628 -7.949 -0.117 1.00 98.25 126 VAL A O 1
ATOM 992 N N . LEU A 1 127 ? -1.021 -9.318 -1.850 1.00 98.44 127 LEU A N 1
ATOM 993 C CA . LEU A 1 127 ? -2.438 -8.985 -1.943 1.00 98.44 127 LEU A CA 1
ATOM 994 C C . LEU A 1 127 ? -3.229 -9.454 -0.714 1.00 98.44 127 LEU A C 1
ATOM 996 O O . LEU A 1 127 ? -4.153 -8.755 -0.293 1.00 98.44 127 LEU A O 1
ATOM 1000 N N . ASP A 1 128 ? -2.875 -10.593 -0.113 1.00 98.25 128 ASP A N 1
ATOM 1001 C CA . ASP A 1 128 ? -3.489 -11.102 1.119 1.00 98.25 128 ASP A CA 1
ATOM 1002 C C . ASP A 1 128 ? -3.256 -10.122 2.264 1.00 98.25 128 ASP A C 1
ATOM 1004 O O . ASP A 1 128 ? -4.206 -9.688 2.917 1.00 98.25 128 ASP A O 1
ATOM 1008 N N . TYR A 1 129 ? -2.009 -9.693 2.453 1.00 97.88 129 TYR A N 1
ATOM 1009 C CA . TYR A 1 129 ? -1.665 -8.714 3.473 1.00 97.88 129 TYR A CA 1
ATOM 1010 C C . TYR A 1 129 ? -2.384 -7.373 3.248 1.00 97.88 129 TYR A C 1
ATOM 1012 O O . TYR A 1 129 ? -3.032 -6.851 4.159 1.00 97.88 129 TYR A O 1
ATOM 1020 N N . LEU A 1 130 ? -2.319 -6.818 2.032 1.00 98.06 130 LEU A N 1
ATOM 1021 C CA . LEU A 1 130 ? -2.915 -5.514 1.727 1.00 98.06 130 LEU A CA 1
ATOM 1022 C C . LEU A 1 130 ? -4.435 -5.529 1.894 1.00 98.06 130 LEU A C 1
ATOM 1024 O O . LEU A 1 130 ? -4.996 -4.636 2.524 1.00 98.06 130 LEU A O 1
ATOM 1028 N N . SER A 1 131 ? -5.107 -6.562 1.387 1.00 97.00 131 SER A N 1
ATOM 1029 C CA . SER A 1 131 ? -6.560 -6.686 1.538 1.00 97.00 131 SER A CA 1
ATOM 1030 C C . SER A 1 131 ? -6.985 -6.998 2.974 1.00 97.00 131 SER A C 1
ATOM 1032 O O . SER A 1 131 ? -8.055 -6.570 3.385 1.00 97.00 131 SER A O 1
ATOM 1034 N N . THR A 1 132 ? -6.155 -7.663 3.778 1.00 95.94 132 THR A N 1
ATOM 1035 C CA . THR A 1 132 ? -6.494 -7.958 5.180 1.00 95.94 132 THR A CA 1
ATOM 1036 C C . THR A 1 132 ? -6.335 -6.731 6.077 1.00 95.94 132 THR A C 1
ATOM 1038 O O . THR A 1 132 ? -7.216 -6.409 6.877 1.00 95.94 132 THR A O 1
ATOM 1041 N N . TYR A 1 133 ? -5.210 -6.026 5.959 1.00 96.25 133 TYR A N 1
ATOM 1042 C CA . TYR A 1 133 ? -4.838 -4.972 6.908 1.00 96.25 133 TYR A CA 1
ATOM 1043 C C . TYR A 1 133 ? -5.125 -3.555 6.392 1.00 96.25 133 TYR A C 1
ATOM 1045 O O . TYR A 1 133 ? -5.309 -2.637 7.197 1.00 96.25 133 TYR A O 1
ATOM 1053 N N . TYR A 1 134 ? -5.256 -3.392 5.073 1.00 96.00 134 TYR A N 1
ATOM 1054 C CA . TYR A 1 134 ? -5.515 -2.128 4.375 1.00 96.00 134 TYR A CA 1
ATOM 1055 C C . TYR A 1 134 ? -6.727 -2.226 3.430 1.00 96.00 134 TYR A C 1
ATOM 1057 O O . TYR A 1 134 ? -6.756 -1.622 2.355 1.00 96.00 134 TYR A O 1
ATOM 1065 N N . GLN A 1 135 ? -7.761 -2.976 3.825 1.00 94.50 135 GLN A N 1
ATOM 1066 C CA . GLN A 1 135 ? -9.051 -2.956 3.126 1.00 94.50 135 GLN A CA 1
ATOM 1067 C C . GLN A 1 135 ? -9.774 -1.620 3.267 1.00 94.50 135 GLN A C 1
ATOM 1069 O O . GLN A 1 135 ? -9.727 -0.975 4.322 1.00 94.50 135 GLN A O 1
ATOM 1074 N N . ASP A 1 136 ? -10.529 -1.258 2.229 1.00 88.56 136 ASP A N 1
ATOM 1075 C CA . ASP A 1 136 ? -11.534 -0.206 2.344 1.00 88.56 136 ASP A CA 1
ATOM 1076 C C . ASP A 1 136 ? -12.581 -0.611 3.396 1.00 88.56 136 ASP A C 1
ATOM 1078 O O . ASP A 1 136 ? -13.134 -1.714 3.384 1.00 88.56 136 ASP A O 1
ATOM 1082 N N . LYS A 1 137 ? -12.820 0.283 4.355 1.00 82.44 137 LYS A N 1
ATOM 1083 C CA . LYS A 1 137 ? -13.805 0.090 5.430 1.00 82.44 137 LYS A CA 1
ATOM 1084 C C . LYS A 1 137 ? -15.156 0.719 5.093 1.00 82.44 137 LYS A C 1
ATOM 1086 O O . LYS A 1 137 ? -16.061 0.659 5.921 1.00 82.44 137 LYS A O 1
ATOM 1091 N N . GLY A 1 138 ? -15.286 1.302 3.900 1.00 76.25 138 GLY A N 1
ATOM 1092 C CA . GLY A 1 138 ? -16.430 2.090 3.482 1.00 76.25 138 GLY A CA 1
ATOM 1093 C C . GLY A 1 138 ? -16.451 3.425 4.221 1.00 76.25 138 GLY A C 1
ATOM 1094 O O . GLY A 1 138 ? -16.632 3.489 5.438 1.00 76.25 138 GLY A O 1
ATOM 1095 N N . ILE A 1 139 ? -16.284 4.526 3.493 1.00 72.88 139 ILE A N 1
ATOM 1096 C CA . ILE A 1 139 ? -16.488 5.860 4.062 1.00 72.88 139 ILE A CA 1
ATOM 1097 C C . ILE A 1 139 ? -17.964 6.254 3.946 1.00 72.88 139 ILE A C 1
ATOM 1099 O O . ILE A 1 139 ? -18.523 6.340 2.855 1.00 72.88 139 ILE A O 1
ATOM 1103 N N . ASP A 1 140 ? -18.613 6.533 5.080 1.00 79.62 140 ASP A N 1
ATOM 1104 C CA . ASP A 1 140 ? -19.930 7.174 5.064 1.00 79.62 140 ASP A CA 1
ATOM 1105 C C . ASP A 1 140 ? -19.774 8.627 4.601 1.00 79.62 140 ASP A C 1
ATOM 1107 O O . ASP A 1 140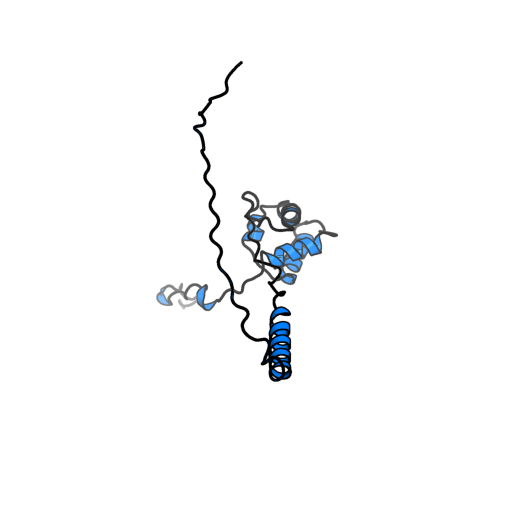 ? -19.405 9.529 5.362 1.00 79.62 140 ASP A O 1
ATOM 1111 N N . MET A 1 141 ? -20.063 8.859 3.324 1.00 76.50 141 MET A N 1
ATOM 1112 C CA . MET A 1 141 ? -19.937 10.175 2.709 1.00 76.50 141 MET A CA 1
ATOM 1113 C C . MET A 1 141 ? -20.817 11.232 3.381 1.00 76.50 141 MET A C 1
ATOM 1115 O O . MET A 1 141 ? -20.458 12.404 3.341 1.00 76.50 141 MET A O 1
ATOM 1119 N N . ASN A 1 142 ? -21.914 10.863 4.047 1.00 78.25 142 ASN A N 1
ATOM 1120 C CA . ASN A 1 142 ? -22.739 11.828 4.777 1.00 78.25 142 ASN A CA 1
ATOM 1121 C C . ASN A 1 142 ? -22.073 12.299 6.077 1.00 78.25 142 ASN A C 1
ATOM 1123 O O . ASN A 1 142 ? -22.364 13.393 6.559 1.00 78.25 142 ASN A O 1
ATOM 1127 N N . LYS A 1 143 ? -21.152 11.498 6.622 1.00 75.94 143 LYS A N 1
ATOM 1128 C CA . LYS A 1 143 ? -20.402 11.796 7.844 1.00 75.94 143 LYS A CA 1
ATOM 1129 C C . LYS A 1 143 ? -19.073 12.502 7.575 1.00 75.94 143 LYS A C 1
ATOM 1131 O O . LYS A 1 143 ? -18.698 13.389 8.336 1.00 75.94 143 LYS A O 1
ATOM 1136 N N . TYR A 1 144 ? -18.353 12.105 6.524 1.00 80.06 144 TYR A N 1
ATOM 1137 C CA . TYR A 1 144 ? -16.978 12.567 6.274 1.00 80.06 144 TYR A CA 1
ATOM 1138 C C . TYR A 1 144 ? -16.858 13.653 5.198 1.00 80.06 144 TYR A C 1
ATOM 1140 O O . TYR A 1 144 ? -15.827 14.324 5.114 1.00 80.06 144 TYR A O 1
ATOM 1148 N N . ARG A 1 145 ? -17.891 13.874 4.375 1.00 83.69 145 ARG A N 1
ATOM 1149 C CA . ARG A 1 145 ? -17.872 14.965 3.395 1.00 83.69 145 ARG A CA 1
ATOM 1150 C C . ARG A 1 145 ? -17.951 16.312 4.121 1.00 83.69 145 ARG A C 1
ATOM 1152 O O . ARG A 1 145 ? -18.824 16.537 4.956 1.00 83.69 145 ARG A O 1
ATOM 1159 N N . ARG A 1 146 ? -17.068 17.249 3.754 1.00 83.31 146 ARG A N 1
ATOM 1160 C CA . ARG A 1 146 ? -17.195 18.653 4.180 1.00 83.31 146 ARG A CA 1
ATOM 1161 C C . ARG A 1 146 ? -18.547 19.209 3.733 1.00 83.31 146 ARG A C 1
ATOM 1163 O O . ARG A 1 146 ? -18.967 18.966 2.603 1.00 83.31 146 ARG A O 1
ATOM 1170 N N . LYS A 1 147 ? -19.203 19.983 4.603 1.00 84.31 147 LYS A N 1
ATOM 1171 C CA . LYS A 1 147 ? -20.436 20.693 4.238 1.00 84.31 147 LYS A CA 1
ATOM 1172 C C . LYS A 1 147 ? -20.213 21.492 2.942 1.00 84.31 147 LYS A C 1
ATOM 1174 O O . LYS A 1 147 ? -19.122 22.052 2.781 1.00 84.31 147 LYS A O 1
ATOM 1179 N N . PRO A 1 148 ? -21.208 21.544 2.037 1.00 84.62 148 PRO A N 1
ATOM 1180 C CA . PRO A 1 148 ? -21.153 22.431 0.883 1.00 84.62 148 PRO A CA 1
ATOM 1181 C C . PRO A 1 148 ? -20.820 23.861 1.318 1.00 84.62 148 PRO A C 1
ATOM 1183 O O . PRO A 1 148 ? -21.268 24.302 2.379 1.00 84.62 148 PRO A O 1
ATOM 1186 N N . ILE A 1 149 ? -20.004 24.557 0.522 1.00 85.81 149 ILE A N 1
ATOM 1187 C CA . ILE A 1 149 ? -19.686 25.962 0.779 1.00 85.81 149 ILE A CA 1
ATOM 1188 C C . ILE A 1 149 ? -20.972 26.789 0.690 1.00 85.81 149 ILE A C 1
ATOM 1190 O O . ILE A 1 149 ? -21.853 26.480 -0.115 1.00 85.81 149 ILE A O 1
ATOM 1194 N N . ASP A 1 150 ? -21.089 27.816 1.528 1.00 90.44 150 ASP A N 1
ATOM 1195 C CA . ASP A 1 150 ? -22.215 28.740 1.442 1.00 90.44 150 ASP A CA 1
ATOM 1196 C C . ASP A 1 150 ? -22.242 29.401 0.054 1.00 90.44 150 ASP A C 1
ATOM 1198 O O . ASP A 1 150 ? -21.202 29.814 -0.465 1.00 90.44 150 ASP A O 1
ATOM 1202 N N . SER A 1 151 ? -23.434 29.514 -0.533 1.00 86.19 151 SER A N 1
ATOM 1203 C CA . SER A 1 151 ? -23.658 30.186 -1.816 1.00 86.19 151 SER A CA 1
ATOM 1204 C C . SER A 1 151 ? -23.101 31.615 -1.871 1.00 86.19 151 SER A C 1
ATOM 1206 O O . SER A 1 151 ? -22.625 32.039 -2.920 1.00 86.19 151 SER A O 1
ATOM 1208 N N . ALA A 1 152 ? -23.083 32.337 -0.745 1.00 89.62 152 ALA A N 1
ATOM 1209 C CA . ALA A 1 152 ? -22.543 33.691 -0.639 1.00 89.62 152 ALA A CA 1
ATOM 1210 C C . ALA A 1 152 ? -21.007 33.745 -0.723 1.00 89.62 152 ALA A C 1
ATOM 1212 O O . ALA A 1 152 ? -20.438 34.804 -0.973 1.00 89.62 152 ALA A O 1
ATOM 1213 N N . LEU A 1 153 ? -20.333 32.611 -0.507 1.00 89.56 153 LEU A N 1
ATOM 1214 C CA . LEU A 1 153 ? -18.879 32.466 -0.604 1.00 89.56 153 LEU A CA 1
ATOM 1215 C C . LEU A 1 153 ? -18.446 31.844 -1.939 1.00 89.56 153 LEU A C 1
ATOM 1217 O O . LEU A 1 153 ? -17.254 31.613 -2.153 1.00 89.56 153 LEU A O 1
ATOM 1221 N N . MET A 1 154 ? -19.394 31.531 -2.827 1.00 85.44 154 MET A N 1
ATOM 1222 C CA . MET A 1 154 ? -19.063 31.033 -4.155 1.00 85.44 154 MET A CA 1
ATOM 1223 C C . MET A 1 154 ? -18.427 32.156 -4.987 1.00 85.44 154 MET A C 1
ATOM 1225 O O . MET A 1 154 ? -18.879 33.301 -4.925 1.00 85.44 154 MET A O 1
ATOM 1229 N N . PRO A 1 155 ? -17.389 31.856 -5.787 1.00 86.31 155 PRO A N 1
ATOM 1230 C CA . PRO A 1 155 ? -16.864 32.829 -6.732 1.00 86.31 155 PRO A CA 1
ATOM 1231 C C . PRO A 1 155 ? -17.948 33.215 -7.756 1.00 86.31 155 PRO A C 1
ATOM 1233 O O . PRO A 1 155 ? -18.830 32.398 -8.047 1.00 86.31 155 PRO A O 1
ATOM 1236 N N . PRO A 1 156 ? -17.879 34.426 -8.341 1.00 83.25 156 PRO A N 1
ATOM 1237 C CA . PRO A 1 156 ? -18.789 34.829 -9.406 1.00 83.25 156 PRO A CA 1
ATOM 1238 C C . PRO A 1 156 ? -18.775 33.809 -10.548 1.00 83.25 156 PRO A C 1
ATOM 1240 O O . PRO A 1 156 ? -17.711 33.319 -10.939 1.00 83.25 156 PRO A O 1
ATOM 1243 N N . THR A 1 157 ? -19.944 33.494 -11.106 1.00 82.19 157 THR A N 1
ATOM 1244 C CA . THR A 1 157 ? -20.020 32.605 -12.267 1.00 82.19 157 THR A CA 1
ATOM 1245 C C . THR A 1 157 ? -19.342 33.266 -13.473 1.00 82.19 157 THR A C 1
ATOM 1247 O O . THR A 1 157 ? -19.593 34.445 -13.757 1.00 82.19 157 THR A O 1
ATOM 1250 N N . PRO A 1 158 ? -18.479 32.543 -14.214 1.00 80.19 158 PRO A N 1
ATOM 1251 C CA . PRO A 1 158 ? -17.881 33.083 -15.427 1.00 80.19 158 PRO A CA 1
ATOM 1252 C C . PRO A 1 158 ? -18.975 33.527 -16.410 1.00 80.19 158 PRO A C 1
ATOM 1254 O O . PRO A 1 158 ? -19.800 32.719 -16.828 1.00 80.19 158 PRO A O 1
ATOM 1257 N N . GLY A 1 159 ? -18.990 34.817 -16.765 1.00 78.00 159 GLY A N 1
ATOM 1258 C CA . GLY A 1 159 ? -19.958 35.396 -17.706 1.00 78.00 159 GLY A CA 1
ATOM 1259 C C . GLY A 1 159 ? -21.111 36.198 -17.092 1.00 78.00 159 GLY A C 1
ATOM 1260 O O . GLY A 1 159 ? -21.918 36.724 -17.849 1.00 78.00 159 GLY A O 1
ATOM 1261 N N . ALA A 1 160 ? -21.171 36.370 -15.767 1.00 64.50 160 ALA A N 1
ATOM 1262 C CA . ALA A 1 160 ? -22.194 37.191 -15.098 1.00 64.50 160 ALA A CA 1
ATOM 1263 C C . ALA A 1 160 ? -22.059 38.719 -15.322 1.00 64.50 160 ALA A C 1
ATOM 1265 O O . ALA A 1 160 ? -22.872 39.493 -14.824 1.00 64.50 160 ALA A O 1
ATOM 1266 N N . HIS A 1 161 ? -21.040 39.158 -16.067 1.00 64.31 161 HIS A N 1
ATOM 1267 C CA . HIS A 1 161 ? -20.815 40.551 -16.457 1.00 64.31 161 HIS A CA 1
ATOM 1268 C C . HIS A 1 161 ? -20.950 40.698 -17.980 1.00 64.31 161 HIS A C 1
ATOM 1270 O O . HIS A 1 161 ? -19.954 40.884 -18.682 1.00 64.31 161 HIS A O 1
ATOM 1276 N N . LYS A 1 162 ? -22.166 40.553 -18.504 1.00 54.12 162 LYS A N 1
ATOM 1277 C CA . LYS A 1 162 ? -22.528 40.990 -19.856 1.00 5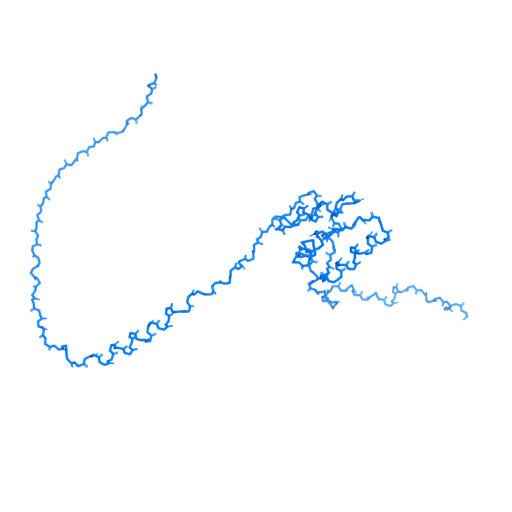4.12 162 LYS A CA 1
ATOM 1278 C C . LYS A 1 162 ? -23.847 41.735 -19.819 1.00 54.12 162 LYS A C 1
ATOM 1280 O O . LYS A 1 162 ? -24.735 41.280 -19.068 1.00 54.12 162 LYS A O 1
#